Protein AF-A0AA97AAG2-F1 (afdb_monomer_lite)

Secondary structure (DSSP, 8-state):
-EEEE--TTEEEEEEEEEETTTTTS---S--TTSTTS--GGGS--GGGSPPP--TT---SEEEEEEEEE-S--SS-EEEEEEEEEETTEEEEEEEEEEE-----

Sequence (104 aa):
MSIVQVPKGMKVLKYGAYSLEDTEGLALLVKEGSKLTPRFAELRDYSDKPVKVAPHQSSDIYYLARLKITSLPKKSARYCKFEYRQGDREFTQTLDCEVELTGK

Radius of gyration: 14.8 Å; chains: 1; bounding box: 34×33×33 Å

pLDDT: mean 86.67, std 11.53, range [39.22, 97.62]

Structure (mmCIF, N/CA/C/O backbone):
data_AF-A0AA97AAG2-F1
#
_entry.id   AF-A0AA97AAG2-F1
#
loop_
_atom_site.group_PDB
_atom_site.id
_atom_site.type_symbol
_atom_site.label_atom_id
_atom_site.label_alt_id
_atom_site.label_comp_id
_atom_site.label_asym_id
_atom_site.label_entity_id
_atom_site.label_seq_id
_atom_site.pdbx_PDB_ins_code
_atom_site.Cartn_x
_atom_site.Cartn_y
_atom_site.Cartn_z
_atom_site.occupancy
_atom_site.B_iso_or_equiv
_atom_site.auth_seq_id
_atom_site.auth_comp_id
_atom_site.auth_asym_id
_atom_site.auth_atom_id
_atom_site.pdbx_PDB_model_num
ATOM 1 N N . MET A 1 1 ? 2.267 -6.094 -2.061 1.00 85.50 1 MET A N 1
ATOM 2 C CA . MET A 1 1 ? 2.405 -5.333 -0.799 1.00 85.50 1 MET A CA 1
ATOM 3 C C . MET A 1 1 ? 1.225 -5.657 0.100 1.00 85.50 1 MET A C 1
ATOM 5 O O . MET A 1 1 ? 0.116 -5.764 -0.410 1.00 85.50 1 MET A O 1
ATOM 9 N N . SER A 1 2 ? 1.449 -5.806 1.405 1.00 93.19 2 SER A N 1
ATOM 10 C CA . SER A 1 2 ? 0.377 -5.925 2.398 1.00 93.19 2 SER A CA 1
ATOM 11 C C . SER A 1 2 ? 0.716 -5.167 3.679 1.00 93.19 2 SER A C 1
ATOM 13 O O . SER A 1 2 ? 1.870 -5.153 4.100 1.00 93.19 2 SER A O 1
ATOM 15 N N . ILE A 1 3 ? -0.290 -4.598 4.343 1.00 93.56 3 ILE A N 1
ATOM 16 C CA . ILE A 1 3 ? -0.123 -4.030 5.691 1.00 93.56 3 ILE A CA 1
ATOM 17 C C . ILE A 1 3 ? 0.005 -5.173 6.699 1.00 93.56 3 ILE A C 1
ATOM 19 O O . ILE A 1 3 ? -0.818 -6.087 6.692 1.00 93.56 3 ILE A O 1
ATOM 23 N N . VAL A 1 4 ? 1.011 -5.108 7.571 1.00 95.12 4 VAL A N 1
ATOM 24 C CA . VAL A 1 4 ? 1.275 -6.146 8.582 1.00 95.12 4 VAL A CA 1
ATOM 25 C C . VAL A 1 4 ? 0.430 -5.922 9.832 1.00 95.12 4 VAL A C 1
ATOM 27 O O . VAL A 1 4 ? -0.178 -6.859 10.346 1.00 95.12 4 VAL A O 1
ATOM 30 N N . GLN A 1 5 ? 0.360 -4.684 10.325 1.00 93.81 5 GLN A N 1
ATOM 31 C CA . GLN A 1 5 ? -0.399 -4.349 11.523 1.00 93.81 5 GLN A CA 1
ATOM 32 C C . GLN A 1 5 ? -1.641 -3.538 11.160 1.00 93.81 5 GLN A C 1
ATOM 34 O O . GLN A 1 5 ? -1.550 -2.361 10.818 1.00 93.81 5 GLN A O 1
ATOM 39 N N . VAL A 1 6 ? -2.816 -4.149 11.319 1.00 93.62 6 VAL A N 1
ATOM 40 C CA . VAL A 1 6 ? -4.115 -3.472 11.203 1.00 93.62 6 VAL A CA 1
ATOM 41 C C . VAL A 1 6 ? -4.770 -3.442 12.590 1.00 93.62 6 VAL A C 1
ATOM 43 O O . VAL A 1 6 ? -5.052 -4.501 13.155 1.00 93.62 6 VAL A O 1
ATOM 46 N N . PRO A 1 7 ? -4.992 -2.262 13.191 1.00 93.12 7 PRO A N 1
ATOM 47 C CA . PRO A 1 7 ? -5.543 -2.151 14.536 1.00 93.12 7 PRO A CA 1
ATOM 48 C C . PRO A 1 7 ? -7.040 -2.493 14.566 1.00 93.12 7 PRO A C 1
ATOM 50 O O . PRO A 1 7 ? -7.755 -2.377 13.568 1.00 93.12 7 PRO A O 1
ATOM 53 N N . LYS A 1 8 ? -7.551 -2.850 15.753 1.00 94.00 8 LYS A N 1
ATOM 54 C CA . LYS A 1 8 ? -9.003 -2.933 15.979 1.00 94.00 8 LYS A CA 1
ATOM 55 C C . LYS A 1 8 ? -9.655 -1.592 15.625 1.00 94.00 8 LYS A C 1
ATOM 57 O O . LYS A 1 8 ? -9.116 -0.539 15.956 1.00 94.00 8 LYS A O 1
ATOM 62 N N . GLY A 1 9 ? -10.822 -1.653 14.988 1.00 92.56 9 GLY A N 1
ATOM 63 C CA . GLY A 1 9 ? -11.510 -0.473 14.462 1.00 92.56 9 GLY A CA 1
ATOM 64 C C . GLY A 1 9 ? -11.123 -0.105 13.033 1.00 92.56 9 GLY A C 1
ATOM 65 O O . GLY A 1 9 ? -11.658 0.861 12.499 1.00 92.56 9 GLY A O 1
ATOM 66 N N . MET A 1 10 ? -10.261 -0.889 12.379 1.00 93.12 10 MET A N 1
ATOM 67 C CA . MET A 1 10 ? -9.930 -0.728 10.966 1.00 93.12 10 MET A CA 1
ATOM 68 C C . MET A 1 10 ? -10.039 -2.052 10.210 1.00 93.12 10 MET A C 1
ATOM 70 O O . MET A 1 10 ? -9.861 -3.133 10.771 1.00 93.12 10 MET A O 1
ATOM 74 N N . LYS A 1 11 ? -10.318 -1.957 8.910 1.00 93.94 11 LYS A N 1
ATOM 75 C CA . LYS A 1 11 ? -10.267 -3.071 7.962 1.00 93.94 11 LYS A CA 1
ATOM 76 C C . LYS A 1 11 ? -9.549 -2.639 6.695 1.00 93.94 11 LYS A C 1
ATOM 78 O O . LYS A 1 11 ? -9.810 -1.552 6.183 1.00 93.94 11 LYS A O 1
ATOM 83 N N . VAL A 1 12 ? -8.701 -3.512 6.165 1.00 93.25 12 VAL A N 1
ATOM 84 C CA . VAL A 1 12 ? -8.231 -3.390 4.784 1.00 93.25 12 VAL A CA 1
ATOM 85 C C . VAL A 1 12 ? -9.347 -3.881 3.873 1.00 93.25 12 VAL A C 1
ATOM 87 O O . VAL A 1 12 ? -9.879 -4.969 4.079 1.00 93.25 12 VAL A O 1
ATOM 90 N N . LEU A 1 13 ? -9.725 -3.068 2.893 1.00 91.56 13 LEU A N 1
ATOM 91 C CA . LEU A 1 13 ? -10.710 -3.432 1.878 1.00 91.56 13 LEU A CA 1
ATOM 92 C C . LEU A 1 13 ? -10.045 -3.984 0.619 1.00 91.56 13 LEU A C 1
ATOM 94 O O . LEU A 1 13 ? -10.544 -4.937 0.032 1.00 91.56 13 LEU A O 1
ATOM 98 N N . LYS A 1 14 ? -8.951 -3.354 0.183 1.00 90.38 14 LYS A N 1
ATOM 99 C CA . LYS A 1 14 ? -8.255 -3.686 -1.062 1.00 90.38 14 LYS A CA 1
ATOM 100 C C . LYS A 1 14 ? -6.809 -3.188 -1.012 1.00 90.38 14 LYS A C 1
ATOM 102 O O . LYS A 1 14 ? -6.535 -2.177 -0.366 1.00 90.38 14 LYS A O 1
ATOM 107 N N . TYR A 1 15 ? -5.926 -3.866 -1.735 1.00 91.25 15 TYR A N 1
ATOM 108 C CA . TYR A 1 15 ? -4.624 -3.342 -2.144 1.00 91.25 15 TYR A CA 1
ATOM 109 C C . TYR A 1 15 ? -4.667 -3.013 -3.638 1.00 91.25 15 TYR A C 1
ATOM 111 O O . TYR A 1 15 ? -5.312 -3.736 -4.394 1.00 91.25 15 TYR A O 1
ATOM 119 N N . GLY A 1 16 ? -4.016 -1.931 -4.049 1.00 90.50 16 GLY A N 1
ATOM 120 C CA . GLY A 1 16 ? -3.891 -1.552 -5.457 1.00 90.50 16 GLY A CA 1
ATOM 121 C C . GLY A 1 16 ? -2.529 -0.938 -5.746 1.00 90.50 16 GLY A C 1
ATOM 122 O O . GLY A 1 16 ? -1.799 -0.587 -4.814 1.00 90.50 16 GLY A O 1
ATOM 123 N N . ALA A 1 17 ? -2.197 -0.821 -7.027 1.00 92.12 17 ALA A N 1
ATOM 124 C CA . ALA A 1 17 ? -0.997 -0.141 -7.494 1.00 92.12 17 ALA A CA 1
ATOM 125 C C . ALA A 1 17 ? -1.377 0.888 -8.562 1.00 92.12 17 ALA A C 1
ATOM 127 O O . ALA A 1 17 ? -2.093 0.550 -9.498 1.00 92.12 17 ALA A O 1
ATOM 128 N N . TYR A 1 18 ? -0.927 2.131 -8.424 1.00 91.69 18 TYR A N 1
ATOM 129 C CA . TYR A 1 18 ? -1.367 3.241 -9.275 1.00 91.69 18 TYR A CA 1
ATOM 130 C C .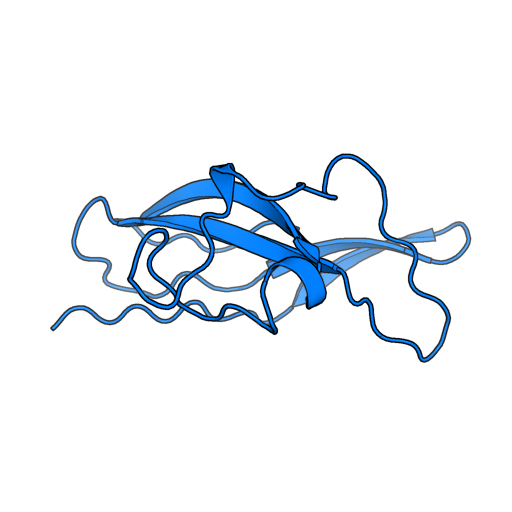 TYR A 1 18 ? -0.173 4.041 -9.785 1.00 91.69 18 TYR A C 1
ATOM 132 O O . TYR A 1 18 ? 0.863 4.085 -9.121 1.00 91.69 18 TYR A O 1
ATOM 140 N N . SER A 1 19 ? -0.321 4.644 -10.964 1.00 92.62 19 SER A N 1
ATOM 141 C CA . SER A 1 19 ? 0.678 5.548 -11.536 1.00 92.62 19 SER A CA 1
ATOM 142 C C . SER A 1 19 ? 0.630 6.907 -10.849 1.00 92.62 19 SER A C 1
ATOM 144 O O . SER A 1 19 ? -0.457 7.441 -10.644 1.00 92.62 19 SER A O 1
ATOM 146 N N . LEU A 1 20 ? 1.798 7.483 -10.554 1.00 91.50 20 LEU A N 1
ATOM 147 C CA . LEU A 1 20 ? 1.929 8.867 -10.095 1.00 91.50 20 LEU A CA 1
ATOM 148 C C . LEU A 1 20 ? 1.336 9.866 -11.095 1.00 91.50 20 LEU A C 1
ATOM 150 O O . LEU A 1 20 ? 0.838 10.905 -10.679 1.00 91.50 20 LEU A O 1
ATOM 154 N N . GLU A 1 21 ? 1.377 9.565 -12.393 1.00 91.75 21 GLU A N 1
ATOM 155 C CA . GLU A 1 21 ? 0.781 10.413 -13.430 1.00 91.75 21 GLU A CA 1
ATOM 156 C C . GLU A 1 21 ? -0.751 10.409 -13.331 1.00 91.75 21 GLU A C 1
ATOM 158 O O . GLU A 1 21 ? -1.366 11.471 -13.260 1.00 91.75 21 GLU A O 1
ATOM 163 N N . ASP A 1 22 ? -1.357 9.222 -13.208 1.00 89.38 22 ASP A N 1
ATOM 164 C CA . ASP A 1 22 ? -2.815 9.046 -13.093 1.00 89.38 22 ASP A CA 1
ATOM 165 C C . ASP A 1 22 ? -3.384 9.675 -11.808 1.00 89.38 22 ASP A C 1
ATOM 167 O O . ASP A 1 22 ? -4.579 9.967 -11.716 1.00 89.38 22 ASP A O 1
ATOM 171 N N . THR A 1 23 ? -2.541 9.841 -10.787 1.00 86.31 23 THR A N 1
ATOM 172 C CA . THR A 1 23 ? -2.916 10.393 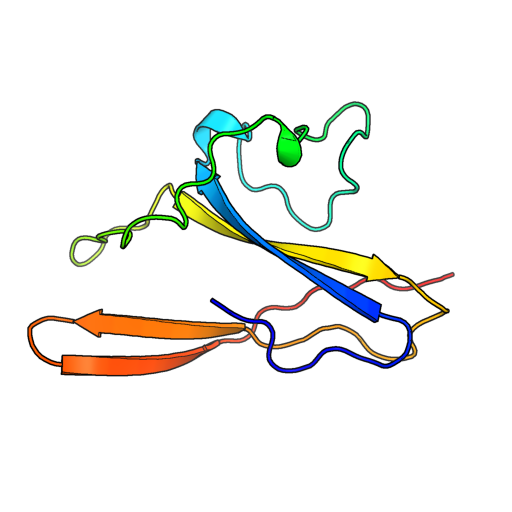-9.482 1.00 86.31 23 THR A CA 1
ATOM 173 C C . THR A 1 23 ? -2.413 11.816 -9.254 1.00 86.31 23 THR A C 1
ATOM 175 O O . THR A 1 23 ? -2.620 12.343 -8.161 1.00 86.31 23 THR A O 1
ATOM 178 N N . GLU A 1 24 ? -1.775 12.430 -10.257 1.00 86.31 24 GLU A N 1
ATOM 179 C CA . GLU A 1 24 ? -1.169 13.769 -10.191 1.00 86.31 24 GLU A CA 1
ATOM 180 C C . GLU A 1 24 ? -0.203 13.938 -8.996 1.00 86.31 24 GLU A C 1
ATOM 182 O O . GLU A 1 24 ? -0.155 14.968 -8.322 1.00 86.31 24 GLU A O 1
ATOM 187 N N . GLY A 1 25 ? 0.580 12.893 -8.718 1.00 85.00 25 GLY A N 1
ATOM 188 C CA . GLY A 1 25 ? 1.510 12.796 -7.597 1.00 85.00 25 GLY A CA 1
ATOM 189 C C . GLY A 1 25 ? 1.114 11.736 -6.569 1.00 85.00 25 GLY A C 1
ATOM 190 O O . GLY A 1 25 ? 0.228 10.911 -6.784 1.00 85.00 25 GLY A O 1
ATOM 191 N N . LEU A 1 26 ? 1.806 11.720 -5.427 1.00 81.31 26 LEU A N 1
ATOM 192 C CA . LEU A 1 26 ? 1.602 10.694 -4.407 1.00 81.31 26 LEU A CA 1
ATOM 193 C C . LEU A 1 26 ? 0.400 11.029 -3.520 1.00 81.31 26 LEU A C 1
ATOM 195 O O . LEU A 1 26 ? 0.456 11.913 -2.665 1.00 81.31 26 LEU A O 1
ATOM 199 N N . ALA A 1 27 ? -0.680 10.273 -3.679 1.00 79.50 27 ALA A N 1
ATOM 200 C CA . ALA A 1 27 ? -1.864 10.450 -2.855 1.00 79.50 27 ALA A CA 1
ATOM 201 C C . ALA A 1 27 ? -1.673 9.837 -1.453 1.00 79.50 27 ALA A C 1
ATOM 203 O O . ALA A 1 27 ? -1.900 8.644 -1.233 1.00 79.50 27 ALA A O 1
ATOM 204 N N . LEU A 1 28 ? -1.254 10.668 -0.498 1.00 75.31 28 LEU A N 1
ATOM 205 C CA . LEU A 1 28 ? -1.001 10.281 0.892 1.00 75.31 28 LEU A CA 1
ATOM 206 C C . LEU A 1 28 ? -2.187 10.608 1.801 1.00 75.31 28 LEU A C 1
ATOM 208 O O . LEU A 1 28 ? -2.656 11.741 1.827 1.00 75.31 28 LEU A O 1
ATOM 212 N N . LEU A 1 29 ? -2.634 9.625 2.592 1.00 72.44 29 LEU A N 1
ATOM 213 C CA . LEU A 1 29 ? -3.647 9.804 3.650 1.00 72.44 29 LEU A CA 1
ATOM 214 C C . LEU A 1 29 ? -4.940 10.494 3.174 1.00 72.44 29 LEU A C 1
ATOM 216 O O . LEU A 1 29 ? -5.598 11.223 3.915 1.00 72.44 29 LEU A O 1
ATOM 220 N N . VAL A 1 30 ? -5.319 10.256 1.922 1.00 74.88 30 VAL A N 1
ATOM 221 C CA . VAL A 1 30 ? -6.467 10.907 1.296 1.00 74.88 30 VAL A CA 1
ATOM 222 C C . VAL A 1 30 ? -7.762 10.124 1.508 1.00 74.88 30 VAL A C 1
ATOM 224 O O . VAL A 1 30 ? -7.786 8.890 1.518 1.00 74.88 30 VAL A O 1
ATOM 227 N N . LYS A 1 31 ? -8.881 10.846 1.613 1.00 78.50 31 LYS A N 1
ATOM 228 C CA . LYS A 1 31 ? -10.221 10.258 1.534 1.00 78.50 31 LYS A CA 1
ATOM 229 C C . LYS A 1 31 ? -10.678 10.253 0.077 1.00 78.50 31 LYS A C 1
ATOM 231 O O . LYS A 1 31 ? -10.952 11.312 -0.486 1.00 78.50 31 LYS A O 1
ATOM 236 N N . GLU A 1 32 ? -10.796 9.062 -0.501 1.00 71.69 32 GLU A N 1
ATOM 237 C CA . GLU A 1 32 ? -11.283 8.855 -1.871 1.00 71.69 32 GLU A CA 1
ATOM 238 C C . GLU A 1 32 ? -12.602 9.603 -2.137 1.00 71.69 32 GLU A C 1
ATOM 240 O O . GLU A 1 32 ? -13.510 9.601 -1.300 1.00 71.69 32 GLU A O 1
ATOM 245 N N . GLY A 1 33 ? -12.698 10.245 -3.306 1.00 67.06 33 GLY A N 1
ATOM 246 C CA . GLY A 1 33 ? -13.874 11.018 -3.717 1.00 67.06 33 GLY A CA 1
ATOM 247 C C . GLY A 1 33 ? -13.979 12.421 -3.104 1.00 67.06 33 GLY A C 1
ATOM 248 O O . GLY A 1 33 ? -14.972 13.108 -3.335 1.00 67.06 33 GLY A O 1
ATOM 249 N N . SER A 1 34 ? -12.985 12.869 -2.330 1.00 78.44 34 SER A N 1
ATOM 250 C CA . SER A 1 34 ? -12.882 14.281 -1.932 1.00 78.44 34 SER A CA 1
ATOM 251 C C . SER A 1 34 ? -12.509 15.153 -3.138 1.00 78.44 34 SER A C 1
ATOM 253 O O . SER A 1 34 ? -11.907 14.663 -4.087 1.00 78.44 34 SER A O 1
ATOM 255 N N . LYS A 1 35 ? -12.826 16.458 -3.100 1.00 78.06 35 LYS A N 1
ATOM 256 C CA . LYS A 1 35 ? -12.694 17.389 -4.247 1.00 78.06 35 LYS A CA 1
ATOM 257 C C . LYS A 1 35 ? -11.317 17.376 -4.938 1.00 78.06 35 LYS A C 1
ATOM 259 O O . LYS A 1 35 ? -11.251 17.655 -6.126 1.00 78.06 35 LYS A O 1
ATOM 264 N N . LEU A 1 36 ? -10.248 17.085 -4.196 1.00 75.06 36 LEU A N 1
ATOM 265 C CA . LEU A 1 36 ? -8.856 17.086 -4.666 1.00 75.06 36 LEU A CA 1
ATOM 266 C C . LEU A 1 36 ? -8.221 15.688 -4.611 1.00 75.06 36 LEU A C 1
ATOM 268 O O . LEU A 1 36 ? -7.010 15.557 -4.483 1.00 75.06 36 LEU A O 1
ATOM 272 N N . THR A 1 37 ? -9.031 14.631 -4.590 1.00 79.38 37 THR A N 1
ATOM 273 C CA . THR A 1 37 ? -8.543 13.258 -4.462 1.00 79.38 37 THR A CA 1
ATOM 274 C C . THR A 1 37 ? -9.019 12.423 -5.642 1.00 79.38 37 THR A C 1
ATOM 276 O O . THR A 1 37 ? -10.229 12.387 -5.888 1.00 79.38 37 THR A O 1
ATOM 279 N N . PRO A 1 38 ? -8.116 11.691 -6.321 1.00 79.25 38 PRO A N 1
ATOM 280 C CA . PRO A 1 38 ? -8.507 10.783 -7.386 1.00 79.25 38 PRO A CA 1
ATOM 281 C C . PRO A 1 38 ? -9.549 9.761 -6.924 1.00 79.25 38 PRO A C 1
ATOM 283 O O . PRO A 1 38 ? -9.560 9.298 -5.776 1.00 79.25 38 PRO A O 1
ATOM 286 N N . ARG A 1 39 ? -10.434 9.371 -7.841 1.00 84.25 39 ARG A N 1
ATOM 287 C CA . ARG A 1 39 ? -11.352 8.250 -7.630 1.00 84.25 39 ARG A CA 1
ATOM 288 C C . ARG A 1 39 ? -10.618 6.963 -7.998 1.00 84.25 39 ARG A C 1
ATOM 290 O O . ARG A 1 39 ? -10.702 6.513 -9.130 1.00 84.25 39 ARG A O 1
ATOM 297 N N . PHE A 1 40 ? -9.880 6.382 -7.051 1.00 83.62 40 PHE A N 1
ATOM 298 C CA . PHE A 1 40 ? -9.042 5.192 -7.283 1.00 83.62 40 PHE A CA 1
ATOM 299 C C . PHE A 1 40 ? -9.801 4.010 -7.887 1.00 83.62 40 PHE A C 1
ATOM 301 O O . PHE A 1 40 ? -9.234 3.263 -8.674 1.00 83.62 40 PHE A O 1
ATOM 308 N N . ALA A 1 41 ? -11.084 3.847 -7.552 1.00 82.88 41 ALA A N 1
ATOM 309 C CA . ALA A 1 41 ? -11.940 2.834 -8.170 1.00 82.88 41 ALA A CA 1
ATOM 310 C C . ALA A 1 41 ? -12.126 3.000 -9.695 1.00 82.88 41 ALA A C 1
ATOM 312 O O . ALA A 1 41 ? -12.494 2.034 -10.357 1.00 82.88 41 ALA A O 1
ATOM 313 N N . GLU A 1 42 ? -11.893 4.198 -10.235 1.00 87.62 42 GLU A N 1
ATOM 314 C CA . GLU A 1 42 ? -11.984 4.532 -11.664 1.00 87.62 42 GLU A CA 1
ATOM 315 C C . GLU A 1 42 ? -10.607 4.547 -12.353 1.00 87.62 42 GLU A C 1
ATOM 317 O O . GLU A 1 42 ? -10.541 4.628 -13.578 1.00 87.62 42 GLU A O 1
ATOM 322 N N . LEU A 1 43 ? -9.511 4.464 -11.588 1.00 88.00 43 LEU A N 1
ATOM 323 C CA . LEU A 1 43 ? -8.151 4.448 -12.122 1.00 88.00 43 LEU A CA 1
ATOM 324 C C . LEU A 1 43 ? -7.720 3.042 -12.533 1.00 88.00 43 LEU A C 1
ATOM 326 O O . LEU A 1 43 ? -8.197 2.030 -12.011 1.00 88.00 43 LEU A O 1
ATOM 330 N N . ARG A 1 44 ? -6.739 2.984 -13.437 1.00 92.38 44 ARG A N 1
ATOM 331 C CA . ARG A 1 44 ? -6.076 1.728 -13.770 1.00 92.38 44 ARG A CA 1
ATOM 332 C C . ARG A 1 44 ? -5.289 1.218 -12.564 1.00 92.38 44 ARG A C 1
ATOM 334 O O . ARG A 1 44 ? -4.391 1.883 -12.059 1.00 92.38 44 ARG A O 1
ATOM 341 N N . ASP A 1 45 ? -5.611 0.001 -12.152 1.00 91.81 45 ASP A N 1
ATOM 342 C CA . ASP A 1 45 ? -4.882 -0.732 -11.124 1.00 91.81 45 ASP A CA 1
ATOM 343 C C . ASP A 1 45 ? -3.801 -1.597 -11.789 1.00 91.81 45 ASP A C 1
ATOM 345 O O . ASP A 1 45 ? -4.109 -2.528 -12.530 1.00 91.81 45 ASP A O 1
ATOM 349 N N . TYR A 1 46 ? -2.536 -1.272 -11.541 1.00 93.06 46 TYR A N 1
ATOM 350 C CA . TYR A 1 46 ? -1.357 -1.957 -12.078 1.00 93.06 46 TYR A CA 1
ATOM 351 C C . TYR A 1 46 ? -0.909 -3.147 -11.213 1.00 93.06 46 TYR A C 1
ATOM 353 O O . TYR A 1 46 ? 0.171 -3.694 -11.428 1.00 93.06 46 TYR A 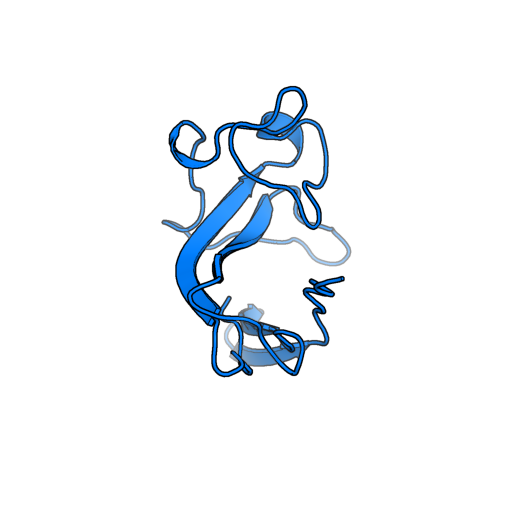O 1
ATOM 361 N N . SER A 1 47 ? -1.697 -3.549 -10.207 1.00 90.06 47 SER A N 1
ATOM 362 C CA . SER A 1 47 ? -1.353 -4.676 -9.324 1.00 90.06 47 SER A CA 1
ATOM 363 C C . SER A 1 47 ? -1.555 -6.058 -9.958 1.00 90.06 47 SER A C 1
ATOM 365 O O . SER A 1 47 ? -1.167 -7.063 -9.364 1.00 90.06 47 SER A O 1
ATOM 367 N N . ASP A 1 48 ? -2.123 -6.121 -11.165 1.00 89.31 48 ASP A N 1
ATOM 368 C CA . ASP A 1 48 ? -2.349 -7.355 -11.921 1.00 89.31 48 ASP A CA 1
ATOM 369 C C . ASP A 1 48 ? -1.057 -7.954 -12.504 1.00 89.31 48 ASP A C 1
ATOM 371 O O . ASP A 1 48 ? -1.036 -9.122 -12.902 1.00 89.31 48 ASP A O 1
ATOM 375 N N . LYS A 1 49 ? 0.030 -7.172 -12.561 1.00 88.06 49 LYS A N 1
ATOM 376 C CA . LYS A 1 49 ? 1.323 -7.584 -13.119 1.00 88.06 49 LYS A CA 1
ATOM 377 C C . LYS A 1 49 ? 2.486 -7.131 -12.237 1.00 88.06 49 LYS A C 1
ATOM 379 O O . LYS A 1 49 ? 2.405 -6.092 -11.586 1.00 88.06 49 LYS A O 1
ATOM 384 N N . PRO A 1 50 ? 3.617 -7.861 -12.245 1.00 89.38 50 PRO A N 1
ATOM 385 C CA . PRO A 1 50 ? 4.812 -7.416 -11.543 1.00 89.38 50 PRO A CA 1
ATOM 386 C C . PRO A 1 50 ? 5.327 -6.078 -12.085 1.00 89.38 50 PRO A C 1
ATOM 388 O O . PRO A 1 50 ? 5.606 -5.945 -13.279 1.00 89.38 50 PRO A O 1
ATOM 391 N N . VAL A 1 51 ? 5.530 -5.116 -11.186 1.00 91.88 51 VAL A N 1
ATOM 392 C CA . VAL A 1 51 ? 6.243 -3.869 -11.482 1.00 91.88 51 VAL A CA 1
ATOM 393 C C . VAL A 1 51 ? 7.742 -4.162 -11.527 1.00 91.88 51 VAL A C 1
ATOM 395 O O . VAL A 1 51 ? 8.306 -4.699 -10.573 1.00 91.88 51 VAL A O 1
ATOM 398 N N . LYS A 1 52 ? 8.397 -3.820 -12.640 1.00 93.69 52 LYS A N 1
ATOM 399 C CA . LYS A 1 52 ? 9.851 -3.958 -12.794 1.00 93.69 52 LYS A CA 1
ATOM 400 C C . LYS A 1 52 ? 10.522 -2.628 -12.487 1.00 93.69 52 LYS A C 1
ATOM 402 O O . LYS A 1 52 ? 10.193 -1.625 -13.108 1.00 93.69 52 LYS A O 1
ATOM 407 N N . VAL A 1 53 ? 11.490 -2.650 -11.578 1.00 93.31 53 VAL A N 1
ATOM 408 C CA . VAL A 1 53 ? 12.288 -1.477 -11.211 1.00 93.31 53 VAL A CA 1
ATOM 409 C C . VAL A 1 53 ? 13.734 -1.747 -11.600 1.00 93.31 53 VAL A C 1
ATOM 411 O O . VAL A 1 53 ? 14.305 -2.766 -11.207 1.00 93.31 53 VAL A O 1
ATOM 414 N N . ALA A 1 54 ? 14.307 -0.873 -12.425 1.00 93.69 54 ALA A N 1
ATOM 415 C CA . ALA A 1 54 ? 15.703 -0.991 -12.821 1.00 93.69 54 ALA A CA 1
ATOM 416 C C . ALA A 1 54 ? 16.638 -0.638 -11.645 1.00 93.69 54 ALA A C 1
ATOM 418 O O . ALA A 1 54 ? 16.241 0.109 -10.746 1.00 93.69 54 ALA A O 1
ATOM 419 N N . PRO A 1 55 ? 17.886 -1.141 -11.634 1.00 92.38 55 PRO A N 1
ATOM 420 C CA . PRO A 1 55 ? 18.868 -0.744 -10.629 1.00 92.38 55 PRO A CA 1
ATOM 421 C C . PRO A 1 55 ? 19.006 0.782 -10.543 1.00 92.38 55 PRO A C 1
ATOM 423 O O . PRO A 1 55 ? 19.091 1.454 -11.570 1.00 92.38 55 PRO A O 1
ATOM 426 N N . HIS A 1 56 ? 19.047 1.313 -9.317 1.00 92.06 56 HIS A N 1
ATOM 427 C CA . HIS A 1 56 ? 19.171 2.750 -9.014 1.00 92.06 56 HIS A CA 1
ATOM 428 C C . HIS A 1 56 ? 18.016 3.642 -9.501 1.00 92.06 56 HIS A C 1
ATOM 430 O O . HIS A 1 56 ? 18.160 4.861 -9.513 1.00 92.06 56 HIS A O 1
ATOM 436 N N . GLN A 1 57 ? 16.878 3.057 -9.880 1.00 94.12 57 GLN A N 1
ATOM 437 C CA . GLN A 1 57 ? 15.685 3.793 -10.296 1.00 94.12 57 GLN A CA 1
ATOM 438 C C . GLN A 1 57 ? 14.562 3.662 -9.265 1.00 94.12 57 GLN A C 1
ATOM 440 O O . GLN A 1 57 ? 14.515 2.707 -8.486 1.00 94.12 57 GLN A O 1
ATOM 445 N N . SER A 1 58 ? 13.638 4.620 -9.286 1.00 90.25 58 SER A N 1
ATOM 446 C CA . SER A 1 58 ? 12.343 4.531 -8.612 1.00 90.25 58 SER A CA 1
ATOM 447 C C . SER A 1 58 ? 11.259 4.071 -9.584 1.00 90.25 58 SER A C 1
ATOM 449 O O . SER A 1 58 ? 11.408 4.155 -10.800 1.00 90.25 58 SER A O 1
ATOM 451 N N . SER A 1 59 ? 10.159 3.568 -9.034 1.00 91.06 59 SER A N 1
ATOM 452 C CA . SER A 1 59 ? 8.955 3.246 -9.797 1.00 91.06 59 SER A CA 1
ATOM 453 C C . SER A 1 59 ? 7.984 4.419 -9.749 1.00 91.06 59 SER A C 1
ATOM 455 O O . SER A 1 59 ? 7.702 4.912 -8.658 1.00 91.06 59 SER A O 1
ATOM 457 N N . ASP A 1 60 ? 7.402 4.777 -10.892 1.00 93.06 60 ASP A N 1
ATOM 458 C CA . ASP A 1 60 ? 6.250 5.688 -10.940 1.00 93.06 60 ASP A CA 1
ATOM 459 C C . ASP A 1 60 ? 4.940 4.984 -10.558 1.00 93.06 60 ASP A C 1
ATOM 461 O O . ASP A 1 60 ? 3.918 5.624 -10.342 1.00 93.06 60 ASP A O 1
ATOM 465 N N . ILE A 1 61 ? 4.960 3.654 -10.436 1.00 93.06 61 ILE A N 1
ATOM 466 C CA . ILE A 1 61 ? 3.872 2.887 -9.832 1.00 93.06 61 ILE A CA 1
ATOM 467 C C . ILE A 1 61 ? 4.106 2.778 -8.326 1.00 93.06 61 ILE A C 1
ATOM 469 O O . ILE A 1 61 ? 5.139 2.253 -7.897 1.00 93.06 61 ILE A O 1
ATOM 473 N N . TYR A 1 62 ? 3.123 3.190 -7.529 1.00 89.94 62 TYR A N 1
ATOM 474 C CA . TYR A 1 62 ? 3.145 3.077 -6.073 1.00 89.94 62 TYR A CA 1
ATOM 475 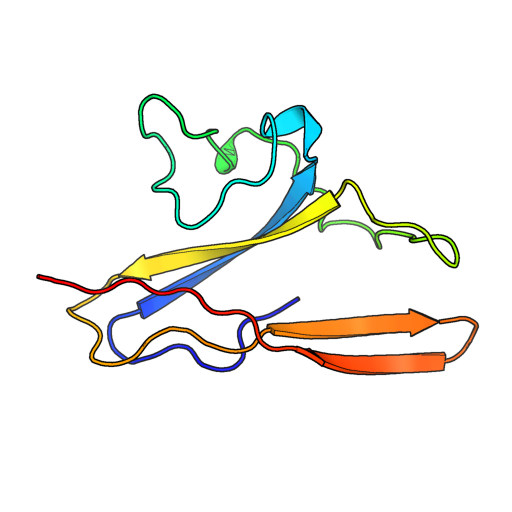C C . TYR A 1 62 ? 1.964 2.251 -5.554 1.00 89.94 62 TYR A C 1
ATOM 477 O O . TYR A 1 62 ? 0.894 2.197 -6.159 1.00 89.94 62 TYR A O 1
ATOM 485 N N . TYR A 1 63 ? 2.164 1.577 -4.419 1.00 89.69 63 TYR A N 1
ATOM 486 C CA . TYR A 1 63 ? 1.165 0.684 -3.832 1.00 89.69 63 TYR A CA 1
ATOM 487 C C . TYR A 1 63 ? 0.369 1.384 -2.732 1.00 89.69 63 TYR A C 1
ATOM 489 O O . TYR A 1 63 ? 0.938 2.029 -1.853 1.00 89.69 63 TYR A O 1
ATOM 497 N N . LEU A 1 64 ? -0.945 1.174 -2.729 1.00 87.69 64 LEU A N 1
ATOM 498 C CA . LEU A 1 64 ? -1.870 1.701 -1.731 1.00 87.69 64 LEU A CA 1
ATOM 499 C C . LEU A 1 64 ? -2.713 0.594 -1.106 1.00 87.69 64 LEU A C 1
ATOM 501 O O . LEU A 1 64 ? -3.071 -0.394 -1.748 1.00 87.69 64 LEU A O 1
ATOM 505 N N . ALA A 1 65 ? -3.093 0.808 0.151 1.00 89.62 65 ALA A N 1
ATOM 506 C CA . ALA A 1 65 ? -4.118 0.032 0.829 1.00 89.62 65 ALA A CA 1
ATOM 507 C C . ALA A 1 65 ? -5.351 0.909 1.062 1.00 89.62 65 ALA A C 1
ATOM 509 O O . ALA A 1 65 ? -5.270 1.965 1.688 1.00 89.62 65 ALA A O 1
ATOM 510 N N . ARG A 1 66 ? -6.516 0.452 0.603 1.00 88.94 66 ARG A N 1
ATOM 511 C CA . ARG A 1 66 ? -7.796 1.086 0.914 1.00 88.94 66 ARG A CA 1
ATOM 512 C C . ARG A 1 66 ? -8.255 0.613 2.283 1.00 88.94 66 ARG A C 1
ATOM 514 O O . ARG A 1 66 ? -8.561 -0.567 2.462 1.00 88.94 66 ARG A O 1
ATOM 521 N N . LEU A 1 67 ? -8.327 1.532 3.236 1.00 89.38 67 LEU A N 1
ATOM 522 C CA . LEU A 1 67 ? -8.734 1.243 4.607 1.00 89.38 67 LEU A CA 1
ATOM 523 C C . LEU A 1 67 ? -10.154 1.741 4.876 1.00 89.38 67 LEU A C 1
ATOM 525 O O . LEU A 1 67 ? -10.570 2.791 4.392 1.00 89.38 67 LEU A O 1
ATOM 529 N N . LYS A 1 68 ? -10.890 0.992 5.695 1.00 89.19 68 LYS A N 1
ATOM 530 C CA . LYS A 1 68 ? -12.170 1.401 6.271 1.00 89.19 68 LYS A CA 1
ATOM 531 C C . LYS A 1 68 ? -12.037 1.477 7.780 1.00 89.19 68 LYS A C 1
ATOM 533 O O . LYS A 1 68 ? -11.722 0.474 8.417 1.00 89.19 68 LYS A O 1
ATOM 538 N N . ILE A 1 69 ? -12.345 2.638 8.348 1.00 90.75 69 ILE A N 1
ATOM 539 C CA . ILE A 1 69 ? -12.549 2.779 9.790 1.00 90.75 69 ILE A CA 1
ATOM 540 C C . ILE A 1 69 ? -13.924 2.186 10.122 1.00 90.75 69 ILE A C 1
ATOM 542 O O . ILE A 1 69 ? -14.939 2.588 9.556 1.00 90.75 69 ILE A O 1
ATOM 546 N N . THR A 1 70 ? -13.954 1.187 11.000 1.00 93.75 70 THR A N 1
ATOM 547 C CA . THR A 1 70 ? -15.176 0.523 11.478 1.00 93.75 70 THR A CA 1
ATOM 548 C C . THR A 1 70 ? -15.565 0.947 12.893 1.00 93.75 70 THR A C 1
ATOM 550 O O . THR A 1 70 ? -16.723 0.815 13.264 1.00 93.75 70 THR A O 1
ATOM 553 N N . SER A 1 71 ? -14.610 1.435 13.683 1.00 93.38 71 SER A N 1
ATOM 554 C CA . SER A 1 71 ? -14.801 2.075 14.992 1.00 93.38 71 SER A CA 1
ATOM 555 C C . SER A 1 71 ? -13.546 2.889 15.317 1.00 93.38 71 SER A C 1
ATOM 557 O O . SER A 1 71 ? -12.535 2.701 14.647 1.00 93.38 71 SER A O 1
ATOM 559 N N . LEU A 1 72 ? -13.566 3.745 16.344 1.00 91.12 72 LEU A N 1
ATOM 560 C CA . LEU A 1 72 ? -12.394 4.544 16.731 1.00 91.12 72 LEU A CA 1
ATOM 561 C C . LEU A 1 72 ? -11.162 3.643 16.987 1.00 91.12 72 LEU A C 1
ATOM 563 O O . LEU A 1 72 ? -11.192 2.844 17.934 1.00 91.12 72 LEU A O 1
ATOM 567 N N . PRO A 1 73 ? -10.099 3.721 16.161 1.00 89.25 73 PRO A N 1
ATOM 568 C CA . PRO A 1 73 ? -8.893 2.941 16.385 1.00 89.25 73 PRO A CA 1
ATOM 569 C C . PRO A 1 73 ? -8.053 3.568 17.502 1.00 89.25 73 PRO A C 1
ATOM 571 O O . PRO A 1 73 ? -7.951 4.784 17.617 1.00 89.25 73 PRO A O 1
ATOM 574 N N . LYS A 1 74 ? -7.429 2.725 18.334 1.00 88.25 74 LYS A N 1
ATOM 575 C CA . LYS A 1 74 ? -6.529 3.164 19.425 1.00 88.25 74 LYS A CA 1
ATOM 576 C C . LYS A 1 74 ? -5.042 3.138 19.048 1.00 88.25 74 LYS A C 1
ATOM 578 O O . LYS A 1 74 ? -4.192 3.417 19.885 1.00 88.25 74 LYS A O 1
ATOM 583 N N . LYS A 1 75 ? -4.725 2.690 17.834 1.00 89.12 75 LYS A N 1
ATOM 584 C CA . LYS A 1 75 ? -3.371 2.538 17.283 1.00 89.12 75 LYS A CA 1
ATOM 585 C C . LYS A 1 75 ? -3.437 2.811 15.780 1.00 89.12 75 LYS A C 1
ATOM 587 O O . LYS A 1 75 ? -4.509 2.644 15.205 1.00 89.12 75 LYS A O 1
ATOM 592 N N . SER A 1 76 ? -2.311 3.148 15.162 1.00 87.81 76 SER A N 1
ATOM 593 C CA . SER A 1 76 ? -2.188 3.286 13.706 1.00 87.81 76 SER A CA 1
ATOM 594 C C . SER A 1 76 ? -2.058 1.928 13.011 1.00 87.81 76 SER A C 1
ATOM 596 O O . SER A 1 76 ? -1.617 0.938 13.615 1.00 87.81 76 SER A O 1
ATOM 598 N N . ALA A 1 77 ? -2.423 1.886 11.728 1.00 90.00 77 ALA A N 1
ATOM 599 C CA . ALA A 1 77 ? -1.986 0.810 10.849 1.00 90.00 77 ALA A CA 1
ATOM 600 C C . ALA A 1 77 ? -0.505 1.025 10.504 1.00 90.00 77 ALA A C 1
ATOM 602 O O . ALA A 1 77 ? -0.103 2.149 10.198 1.00 90.00 77 ALA A O 1
ATOM 603 N N . ARG A 1 78 ? 0.306 -0.031 10.608 1.00 90.44 78 ARG A N 1
ATOM 604 C CA . ARG A 1 78 ? 1.767 0.064 10.488 1.00 90.44 78 ARG A CA 1
ATOM 605 C C . ARG A 1 78 ? 2.384 -1.111 9.750 1.00 90.44 78 ARG A C 1
ATOM 607 O O . ARG A 1 78 ? 1.867 -2.232 9.795 1.00 90.44 78 ARG A O 1
ATOM 614 N N . TYR A 1 79 ? 3.543 -0.813 9.175 1.00 92.38 79 TYR A N 1
ATOM 615 C CA . TYR A 1 79 ? 4.432 -1.698 8.440 1.00 92.38 79 TYR A CA 1
ATOM 616 C C . TYR A 1 79 ? 3.826 -2.269 7.160 1.00 92.38 79 TYR A C 1
ATOM 618 O O . TYR A 1 79 ? 2.694 -2.759 7.123 1.00 92.38 79 TYR A O 1
ATOM 626 N N . CYS A 1 80 ? 4.638 -2.270 6.110 1.00 91.94 80 CYS A N 1
ATOM 627 C CA . CYS A 1 80 ? 4.286 -2.814 4.811 1.00 91.94 80 CYS A CA 1
ATOM 628 C C . CYS A 1 80 ? 5.234 -3.961 4.497 1.00 91.94 80 CYS A C 1
ATOM 630 O O . CYS A 1 80 ? 6.450 -3.785 4.463 1.00 91.94 80 CYS A O 1
ATOM 632 N N . LYS A 1 81 ? 4.671 -5.139 4.239 1.00 95.00 81 LYS A N 1
ATOM 633 C CA . LYS A 1 81 ? 5.406 -6.285 3.717 1.00 95.00 81 LYS A CA 1
ATOM 634 C C . LYS A 1 81 ? 5.436 -6.205 2.194 1.00 95.00 81 LYS A C 1
ATOM 636 O O . LYS A 1 81 ? 4.386 -6.112 1.547 1.00 95.00 81 LYS A O 1
ATOM 641 N N . PHE A 1 82 ? 6.632 -6.275 1.633 1.00 92.69 82 PHE A N 1
ATOM 642 C CA . PHE A 1 82 ? 6.887 -6.401 0.207 1.00 92.69 82 PHE A CA 1
ATOM 643 C C . PHE A 1 82 ? 7.513 -7.758 -0.077 1.00 92.69 82 PHE A C 1
ATOM 645 O O . PHE A 1 82 ? 8.434 -8.189 0.612 1.00 92.69 82 PHE A O 1
ATOM 652 N N . GLU A 1 83 ? 6.995 -8.408 -1.107 1.00 94.25 83 GLU A N 1
ATOM 653 C CA . GLU A 1 83 ? 7.562 -9.610 -1.700 1.00 94.25 83 GLU A CA 1
ATOM 654 C C . GLU A 1 83 ? 8.037 -9.197 -3.088 1.00 94.25 83 GLU A C 1
ATOM 656 O O . GLU A 1 83 ? 7.281 -8.567 -3.835 1.00 94.25 83 GLU A O 1
ATOM 661 N N . TYR A 1 84 ? 9.308 -9.442 -3.388 1.00 94.12 84 TYR A N 1
ATOM 662 C CA . TYR A 1 84 ? 9.909 -9.037 -4.651 1.00 94.12 84 TYR A CA 1
ATOM 663 C C . TYR A 1 84 ? 11.031 -9.984 -5.051 1.00 94.12 84 TYR A C 1
ATOM 665 O O . TYR A 1 84 ? 11.706 -10.574 -4.209 1.00 94.12 84 TYR A O 1
ATOM 673 N N . ARG A 1 85 ? 11.267 -10.063 -6.358 1.00 96.00 85 ARG A N 1
ATOM 674 C CA . ARG A 1 85 ? 12.349 -10.848 -6.938 1.00 96.00 85 ARG A CA 1
ATOM 675 C C . ARG A 1 85 ? 13.469 -9.934 -7.414 1.00 96.00 85 ARG A C 1
ATOM 677 O O . ARG A 1 85 ? 13.217 -8.968 -8.134 1.00 96.00 85 ARG A O 1
ATOM 684 N N . GLN A 1 86 ? 14.706 -10.274 -7.070 1.00 94.19 86 GLN A N 1
ATOM 685 C CA . GLN A 1 86 ? 15.906 -9.614 -7.581 1.00 94.19 86 GLN A CA 1
ATOM 686 C C . GLN A 1 86 ? 16.848 -10.668 -8.172 1.00 94.19 86 GLN A C 1
ATOM 688 O O . GLN A 1 86 ? 17.366 -11.530 -7.461 1.00 94.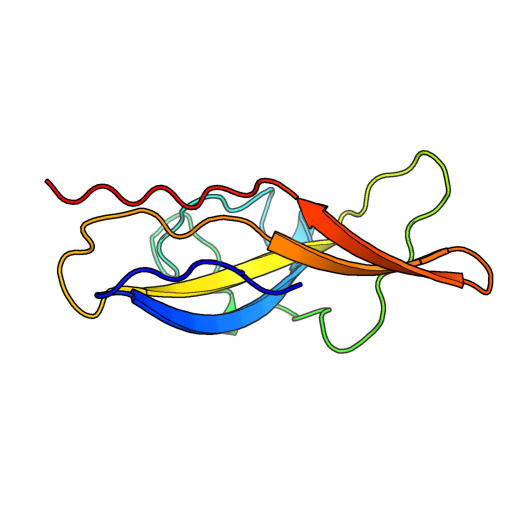19 86 GLN A O 1
ATOM 693 N N . GLY A 1 87 ? 17.042 -10.619 -9.494 1.00 91.81 87 GLY A N 1
ATOM 694 C CA . GLY A 1 87 ? 17.661 -11.725 -10.231 1.00 91.81 87 GLY A CA 1
ATOM 695 C C . GLY A 1 87 ? 16.815 -12.993 -10.095 1.00 91.81 87 GLY A C 1
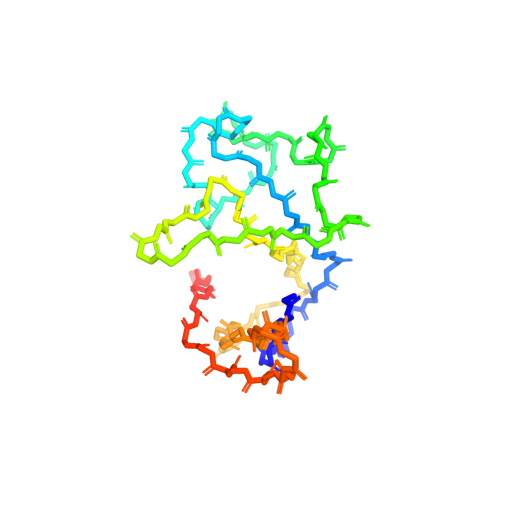ATOM 696 O O . GLY A 1 87 ? 15.602 -12.940 -10.287 1.00 91.81 87 GLY A O 1
ATOM 697 N N . ASP A 1 88 ? 17.430 -14.101 -9.698 1.00 95.25 88 ASP A N 1
ATOM 698 C CA . ASP A 1 88 ? 16.745 -15.390 -9.508 1.00 95.25 88 ASP A CA 1
ATOM 699 C C . ASP A 1 88 ? 16.379 -15.670 -8.042 1.00 95.25 88 ASP A C 1
ATOM 701 O O . ASP A 1 88 ? 16.088 -16.803 -7.666 1.00 95.25 88 ASP A O 1
ATOM 705 N N . ARG A 1 89 ? 16.429 -14.643 -7.184 1.00 97.62 89 ARG A N 1
ATOM 706 C CA . ARG A 1 89 ? 16.167 -14.768 -5.747 1.00 97.62 89 ARG A CA 1
ATOM 707 C C . ARG A 1 89 ? 14.911 -14.010 -5.347 1.00 97.62 89 ARG A C 1
ATOM 709 O O . ARG A 1 89 ? 14.749 -12.841 -5.696 1.00 97.62 89 ARG A O 1
ATOM 716 N N . GLU A 1 90 ? 14.067 -14.683 -4.578 1.00 97.56 90 GLU A N 1
ATOM 717 C CA . GLU A 1 90 ? 12.892 -14.107 -3.929 1.00 97.56 90 GLU A CA 1
ATOM 718 C C . GLU A 1 90 ? 13.279 -13.502 -2.577 1.00 97.56 90 GLU A C 1
ATOM 720 O O . GLU A 1 90 ? 14.039 -14.092 -1.805 1.00 97.56 90 GLU A O 1
ATOM 725 N N . PHE A 1 91 ? 12.733 -12.328 -2.282 1.00 96.81 91 PHE A N 1
ATOM 726 C CA . PHE A 1 91 ? 12.953 -11.598 -1.043 1.00 96.81 91 PHE A CA 1
ATOM 727 C C . PHE A 1 91 ? 11.624 -11.219 -0.404 1.00 96.81 91 PHE A C 1
ATOM 729 O O . PHE A 1 91 ? 10.612 -10.983 -1.064 1.00 96.81 91 PHE A O 1
ATOM 736 N N . THR A 1 92 ? 11.650 -11.120 0.919 1.00 97.12 92 THR A N 1
ATOM 737 C CA . THR A 1 92 ? 10.584 -10.525 1.715 1.00 97.12 92 THR A CA 1
ATOM 738 C C . THR A 1 92 ? 11.191 -9.429 2.569 1.00 97.12 92 THR A C 1
ATOM 740 O O . THR A 1 92 ? 12.128 -9.684 3.324 1.00 97.12 92 THR A O 1
ATOM 743 N N . GLN A 1 93 ? 10.633 -8.227 2.484 1.00 95.19 93 GLN A N 1
ATOM 744 C CA . GLN A 1 93 ? 11.057 -7.095 3.294 1.00 95.19 93 GLN A CA 1
ATOM 745 C C . GLN A 1 93 ? 9.852 -6.458 3.976 1.00 95.19 93 GLN A C 1
ATOM 747 O O . GLN A 1 93 ? 8.868 -6.106 3.327 1.00 95.19 93 GLN A O 1
ATOM 752 N N . THR A 1 94 ? 9.940 -6.297 5.293 1.00 95.75 94 THR A N 1
ATOM 753 C CA . THR A 1 94 ? 9.006 -5.465 6.051 1.00 95.75 94 THR A CA 1
ATOM 754 C C . THR A 1 94 ? 9.632 -4.089 6.196 1.00 95.75 94 THR A C 1
ATOM 756 O O . THR A 1 94 ? 10.675 -3.948 6.830 1.00 95.75 94 THR A O 1
ATOM 759 N N . LEU A 1 95 ? 9.008 -3.094 5.580 1.00 90.62 95 LEU A N 1
ATOM 760 C CA . LEU A 1 95 ? 9.413 -1.697 5.653 1.00 90.62 95 LEU A CA 1
ATOM 761 C C . LEU A 1 95 ? 8.489 -0.941 6.595 1.00 90.62 95 LEU A C 1
ATOM 763 O O . LEU A 1 95 ? 7.319 -1.307 6.760 1.00 90.62 95 LEU A O 1
ATOM 767 N N . ASP A 1 96 ? 9.009 0.133 7.180 1.00 85.94 96 ASP A N 1
ATOM 768 C CA . ASP A 1 96 ? 8.142 1.073 7.865 1.00 85.94 96 ASP A CA 1
ATOM 769 C C . ASP A 1 96 ? 7.277 1.801 6.834 1.00 85.94 96 ASP A C 1
ATOM 771 O O . ASP A 1 96 ? 7.762 2.370 5.855 1.00 85.94 96 ASP A O 1
ATOM 775 N N . CYS A 1 97 ? 5.973 1.705 7.032 1.00 79.94 97 CYS A N 1
ATOM 776 C CA . CYS A 1 97 ? 4.984 2.495 6.332 1.00 79.94 97 CYS A CA 1
ATOM 777 C C . CYS A 1 97 ? 3.950 2.848 7.392 1.00 79.94 97 CYS A C 1
ATOM 779 O O . CYS A 1 97 ? 3.393 1.967 8.059 1.00 79.94 97 CYS A O 1
ATOM 781 N N . GLU A 1 98 ? 3.742 4.138 7.604 1.00 59.97 98 GLU A N 1
ATOM 782 C CA . GLU A 1 98 ? 2.824 4.603 8.626 1.00 59.97 98 GLU A CA 1
ATOM 783 C C . GLU A 1 98 ? 1.602 5.226 7.965 1.00 59.97 98 GLU A C 1
ATOM 785 O O . GLU A 1 98 ? 1.697 6.158 7.167 1.00 59.97 98 GLU A O 1
ATOM 790 N N . VAL A 1 99 ? 0.437 4.674 8.304 1.00 65.06 99 VAL A N 1
ATOM 791 C CA . VAL A 1 99 ? -0.854 5.284 8.007 1.00 65.06 99 VAL A CA 1
ATOM 792 C C . VAL A 1 99 ? -1.381 5.844 9.319 1.00 65.06 99 VAL A C 1
ATOM 794 O O . VAL A 1 99 ? -2.047 5.141 10.086 1.00 65.06 99 VAL A O 1
ATOM 797 N N . GLU A 1 100 ? -1.034 7.096 9.606 1.00 46.97 100 GLU A N 1
ATOM 798 C CA . GLU A 1 100 ? -1.549 7.792 10.779 1.00 46.97 100 GLU A CA 1
ATOM 799 C C . GLU A 1 100 ? -2.935 8.374 10.476 1.00 46.97 100 GLU A C 1
ATOM 801 O O . GLU A 1 100 ? -3.119 9.194 9.578 1.00 46.97 100 GLU A O 1
ATOM 806 N N . LEU A 1 101 ? -3.930 7.912 11.232 1.00 56.25 101 LEU A N 1
ATOM 807 C CA . LEU A 1 101 ? -5.287 8.448 11.243 1.00 56.25 101 LEU A CA 1
ATOM 808 C C . LEU A 1 101 ? -5.661 8.663 12.707 1.00 56.25 101 LEU A C 1
ATOM 810 O O . LEU A 1 101 ? -6.191 7.761 13.359 1.00 56.25 101 LEU A O 1
ATOM 814 N N . THR A 1 102 ? -5.342 9.834 13.249 1.00 41.72 102 THR A N 1
ATOM 815 C CA . THR A 1 102 ? -5.778 10.202 14.595 1.00 41.72 102 THR A CA 1
ATOM 816 C C . THR A 1 102 ? -7.224 10.692 14.534 1.00 41.72 102 THR A C 1
ATOM 818 O O . THR A 1 102 ? -7.587 11.576 13.757 1.00 41.72 102 THR A O 1
ATOM 821 N N . GLY A 1 103 ? -8.096 10.051 15.315 1.00 47.47 103 GLY A N 1
ATOM 822 C CA . GLY A 1 103 ? -9.403 10.619 15.633 1.00 47.47 103 GLY A CA 1
ATOM 823 C C . GLY A 1 103 ? -9.219 11.794 16.592 1.00 47.47 103 GLY A C 1
ATOM 824 O O . GLY A 1 103 ? -8.293 11.768 17.404 1.00 47.47 103 GLY A O 1
ATOM 825 N N . LYS A 1 104 ? -10.079 12.812 16.481 1.00 39.22 104 LYS A N 1
ATOM 826 C CA . LYS A 1 104 ? -10.212 13.835 17.526 1.00 39.22 104 LYS A CA 1
ATOM 827 C C . LYS A 1 104 ? -10.668 13.211 18.841 1.00 39.22 104 LYS A C 1
ATOM 829 O O . LYS A 1 104 ? -11.507 12.282 18.773 1.00 39.22 104 LYS A O 1
#

Foldseek 3Di:
DDFPDDFPQKDFPDKFKAACVQFVHDDALDDAPPPNGDNVVPGDTPPVDDDDADPPGDDSIDMDTDMDGRDQGPDWGWWDWDWDDDDNDIDIDIDTDTNDDHDD